Protein AF-A0AAX4JU56-F1 (afdb_monomer_lite)

Secondary structure (DSSP, 8-state):
-------------HHHHHHHHHHHHHHHHHHHHHHSTT---STTS-SEEEEEEEEEPPSSTT---EEEEEEEEEETTEEEEEETTEEEEE--SS----TGGGT--TT---GGGSPPHHHHHHHHHHHHHHHHHHHHHHHTTTSTTSS------

Sequence (153 aa):
MPDTTIFFQKRVGWTRYTFISVFLIINFILNLIVSLPTIPTTWKLSGIRSTSSVESPSVVPGEINQVVEIGIIVGPAGGCMSFGDQRTCAYTMNLQPSAEFWHLPSNQNVTNHFPSGKLMISCHFTTAVQALATTSYLIGPFKPGFFLVGAGF

Radius of gyration: 26.1 Å; chains: 1; bounding box: 86×30×62 Å

Foldseek 3Di:
DDPPPPPPPFPDPVVVLVVVLVVLVVVLVVLCVVQVQADPPDPPTRFPKDKDWDFDDDPDPPDGTDTWIWIWGDHLQWIKIDTHPDIDTDRAQQDFDDCVVNVHDPPDGPSVVDDGSVVSVVSVVVSVVSVVVSVLSVCQVVDPPSDDRDPDD

Organism: NCBI:txid1295534

pLDDT: mean 70.1, std 14.06, range [35.56, 91.5]

Structure (mmCIF, N/CA/C/O backbone):
data_AF-A0AAX4JU56-F1
#
_entry.id   AF-A0AAX4JU56-F1
#
loop_
_atom_site.group_PDB
_atom_site.id
_atom_site.type_symbol
_atom_site.label_atom_id
_atom_site.label_alt_id
_atom_site.label_comp_id
_atom_site.label_asym_id
_atom_site.label_entity_id
_atom_site.label_seq_id
_atom_site.pdbx_PDB_ins_code
_atom_site.Cartn_x
_atom_site.Cartn_y
_atom_site.Cartn_z
_atom_site.occupancy
_atom_site.B_iso_or_equiv
_atom_site.auth_seq_id
_atom_site.auth_comp_id
_atom_site.auth_asym_id
_atom_site.auth_atom_id
_atom_site.pdbx_PDB_model_num
ATOM 1 N N . MET A 1 1 ? 49.283 9.454 -24.868 1.00 47.53 1 MET A N 1
ATOM 2 C CA . MET A 1 1 ? 48.489 8.208 -24.836 1.00 47.53 1 MET A CA 1
ATOM 3 C C . MET A 1 1 ? 47.107 8.553 -25.359 1.00 47.53 1 MET A C 1
ATOM 5 O O . MET A 1 1 ? 46.527 9.474 -24.801 1.00 47.53 1 MET A O 1
ATOM 9 N N . PRO A 1 2 ? 46.620 7.956 -26.457 1.00 50.66 2 PRO A N 1
ATOM 10 C CA . PRO A 1 2 ? 45.260 8.210 -26.906 1.00 50.66 2 PRO A CA 1
ATOM 11 C C . PRO A 1 2 ? 44.289 7.394 -26.045 1.00 50.66 2 PRO A C 1
ATOM 13 O O . PRO A 1 2 ? 44.391 6.167 -25.985 1.00 50.66 2 PRO A O 1
ATOM 16 N N . ASP A 1 3 ? 43.366 8.086 -25.379 1.00 46.06 3 ASP A N 1
ATOM 17 C CA . ASP A 1 3 ? 42.235 7.484 -24.676 1.00 46.06 3 ASP A CA 1
ATOM 18 C C . ASP A 1 3 ? 41.332 6.780 -25.693 1.00 46.06 3 ASP A C 1
ATOM 20 O O . ASP A 1 3 ? 40.524 7.392 -26.394 1.00 46.06 3 ASP A O 1
ATOM 24 N N . THR A 1 4 ? 41.484 5.463 -25.796 1.00 47.84 4 THR A N 1
ATOM 25 C CA . THR A 1 4 ? 40.573 4.608 -26.555 1.00 47.84 4 THR A CA 1
ATOM 26 C C . THR A 1 4 ? 39.312 4.407 -25.725 1.00 47.84 4 THR A C 1
ATOM 28 O O . THR A 1 4 ? 39.151 3.436 -24.990 1.00 47.84 4 THR A O 1
ATOM 31 N N . THR A 1 5 ? 38.388 5.362 -25.819 1.00 53.09 5 THR A N 1
ATOM 32 C CA . THR A 1 5 ? 37.021 5.166 -25.337 1.00 53.09 5 THR A CA 1
ATOM 33 C C . THR A 1 5 ? 36.339 4.156 -26.256 1.00 53.09 5 THR A C 1
ATOM 35 O O . THR A 1 5 ? 35.909 4.465 -27.364 1.00 53.09 5 THR A O 1
ATOM 38 N N . ILE A 1 6 ? 36.294 2.898 -25.817 1.00 51.88 6 ILE A N 1
ATOM 39 C CA . ILE A 1 6 ? 35.567 1.832 -26.507 1.00 51.88 6 ILE A CA 1
ATOM 40 C C . ILE A 1 6 ? 34.074 2.158 -26.387 1.00 51.88 6 ILE A C 1
ATOM 42 O O . ILE A 1 6 ? 33.429 1.872 -25.377 1.00 51.88 6 ILE A O 1
ATOM 46 N N . PHE A 1 7 ? 33.518 2.796 -27.416 1.00 49.84 7 PHE A N 1
ATOM 47 C CA . PHE A 1 7 ? 32.079 2.976 -27.555 1.00 49.84 7 PHE A CA 1
ATOM 48 C C . PHE A 1 7 ? 31.455 1.615 -27.861 1.00 49.84 7 PHE A C 1
ATOM 50 O O . PHE A 1 7 ? 31.368 1.188 -29.011 1.00 49.84 7 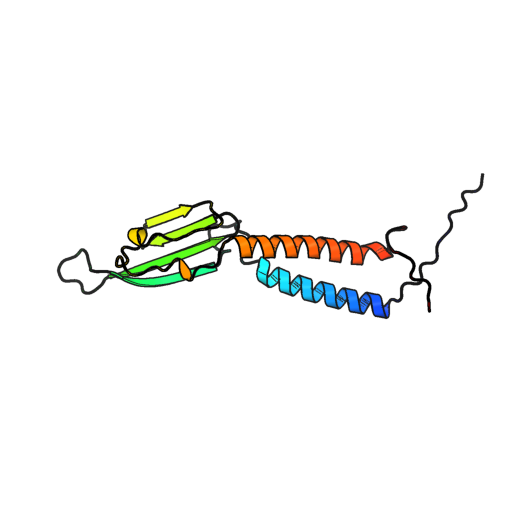PHE A O 1
ATOM 57 N N . PHE A 1 8 ? 31.003 0.913 -26.823 1.00 53.69 8 PHE A N 1
ATOM 58 C CA . PHE A 1 8 ? 30.095 -0.210 -27.003 1.00 53.69 8 PHE A CA 1
ATOM 59 C C . PHE A 1 8 ? 28.792 0.333 -27.591 1.00 53.69 8 PHE A C 1
ATOM 61 O O . PHE A 1 8 ? 27.952 0.887 -26.878 1.00 53.69 8 PHE A O 1
ATOM 68 N N . GLN A 1 9 ? 28.632 0.204 -28.908 1.00 53.97 9 GLN A N 1
ATOM 69 C CA . GLN A 1 9 ? 27.386 0.513 -29.594 1.00 53.97 9 GLN A CA 1
ATOM 70 C C . GLN A 1 9 ? 26.317 -0.481 -29.123 1.00 53.97 9 GLN A C 1
ATOM 72 O O . GLN A 1 9 ? 26.151 -1.579 -29.653 1.00 53.97 9 GLN A O 1
ATOM 77 N N . LYS A 1 10 ? 25.613 -0.101 -28.058 1.00 61.44 10 LYS A N 1
ATOM 78 C CA . LYS A 1 10 ? 24.561 -0.890 -27.426 1.00 61.44 10 LYS A CA 1
ATOM 79 C C . LYS A 1 10 ? 23.379 -1.013 -28.390 1.00 61.44 10 LYS A C 1
ATOM 81 O O . LYS A 1 10 ? 22.635 -0.054 -28.588 1.00 61.44 10 LYS A O 1
ATOM 86 N N . ARG A 1 11 ? 23.167 -2.195 -28.978 1.00 65.19 11 ARG A N 1
ATOM 87 C CA . ARG A 1 11 ? 21.916 -2.501 -29.691 1.00 65.19 11 ARG A CA 1
ATOM 88 C C . ARG A 1 11 ? 20.812 -2.744 -28.668 1.00 65.19 11 ARG A C 1
ATOM 90 O O . ARG A 1 11 ? 20.648 -3.848 -28.160 1.00 65.19 11 ARG A O 1
ATOM 97 N N . VAL A 1 12 ? 20.060 -1.697 -28.347 1.00 69.19 12 VAL A N 1
ATOM 98 C CA . VAL A 1 12 ? 18.820 -1.834 -27.579 1.00 69.19 12 VAL A CA 1
ATOM 99 C C . VAL A 1 12 ? 17.727 -2.296 -28.535 1.00 69.19 12 VAL A C 1
ATOM 101 O O . VAL A 1 12 ? 17.436 -1.628 -29.525 1.00 69.19 12 VAL A O 1
ATOM 104 N N . GLY A 1 13 ? 17.108 -3.440 -28.246 1.00 79.56 13 GLY A N 1
ATOM 105 C CA . GLY A 1 13 ? 15.878 -3.857 -28.916 1.00 79.56 13 GLY A CA 1
ATOM 106 C C . GLY A 1 13 ? 14.719 -2.966 -28.475 1.00 79.56 13 GLY A C 1
ATOM 107 O O . GLY A 1 13 ? 13.953 -3.361 -27.597 1.00 79.56 13 GLY A O 1
ATOM 108 N N . TRP A 1 14 ? 14.619 -1.764 -29.051 1.00 80.12 14 TRP A N 1
ATOM 109 C CA . TRP A 1 14 ? 13.697 -0.707 -28.620 1.00 80.12 14 TRP A CA 1
ATOM 110 C C . TRP A 1 14 ? 12.251 -1.186 -28.493 1.00 80.12 14 TRP A C 1
ATOM 112 O O . TRP A 1 14 ? 11.612 -0.891 -27.495 1.00 80.12 14 TRP A O 1
ATOM 122 N N . THR A 1 15 ? 11.762 -2.018 -29.414 1.00 84.00 15 THR A N 1
ATOM 123 C CA . THR A 1 15 ? 10.399 -2.569 -29.351 1.00 84.00 15 THR A CA 1
ATOM 124 C C . THR A 1 15 ? 10.151 -3.400 -28.087 1.00 84.00 15 THR A C 1
ATOM 126 O O . THR A 1 15 ? 9.147 -3.204 -27.406 1.00 84.00 15 THR A O 1
ATOM 129 N N . ARG A 1 16 ? 11.076 -4.307 -27.735 1.00 81.44 16 ARG A N 1
ATOM 130 C CA . ARG A 1 16 ? 10.964 -5.138 -26.520 1.00 81.44 16 ARG A CA 1
ATOM 131 C C . ARG A 1 16 ? 11.112 -4.290 -25.261 1.00 81.44 16 ARG A C 1
ATOM 133 O O . ARG A 1 16 ? 10.365 -4.478 -24.307 1.00 81.44 16 ARG A O 1
ATOM 140 N N . TYR A 1 17 ? 12.050 -3.348 -25.284 1.00 84.12 17 TYR A N 1
ATOM 141 C CA . TYR A 1 17 ? 12.278 -2.414 -24.190 1.00 84.12 17 TYR A CA 1
ATOM 142 C C . TYR A 1 17 ? 11.029 -1.570 -23.904 1.00 84.12 17 TYR A C 1
ATOM 144 O O . TYR A 1 17 ? 10.552 -1.565 -22.776 1.00 84.12 17 TYR A O 1
ATOM 152 N N . THR A 1 18 ? 10.434 -0.949 -24.928 1.00 86.50 18 THR A N 1
ATOM 153 C CA . THR A 1 18 ? 9.212 -0.147 -24.792 1.00 86.50 18 THR A CA 1
ATOM 154 C C . THR A 1 18 ? 8.048 -0.974 -24.253 1.00 86.50 18 THR A C 1
ATOM 156 O O . THR A 1 18 ? 7.342 -0.502 -23.366 1.00 86.50 18 THR A O 1
ATOM 159 N N . PHE A 1 19 ? 7.864 -2.214 -24.719 1.00 88.56 19 PHE A N 1
ATOM 160 C CA . PHE A 1 19 ? 6.804 -3.089 -24.205 1.00 88.56 19 PHE A CA 1
ATOM 161 C C . PHE A 1 19 ? 6.976 -3.389 -22.708 1.00 88.56 19 PHE A C 1
ATOM 163 O O . PHE A 1 19 ? 6.031 -3.245 -21.930 1.00 88.56 19 PHE A O 1
ATOM 170 N N . ILE A 1 20 ? 8.196 -3.737 -22.286 1.00 87.94 20 ILE A N 1
ATOM 171 C CA . ILE A 1 20 ? 8.514 -3.986 -20.873 1.00 87.94 20 ILE A CA 1
ATOM 172 C C . ILE A 1 20 ? 8.352 -2.703 -20.049 1.00 87.94 20 ILE A C 1
ATOM 174 O O . ILE A 1 20 ? 7.765 -2.748 -18.972 1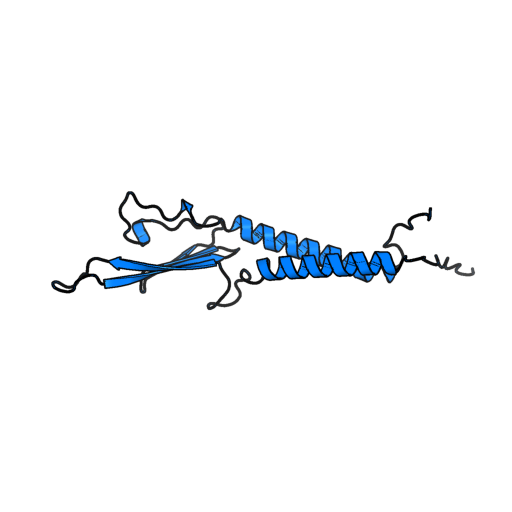.00 87.94 20 ILE A O 1
ATOM 178 N N . SER A 1 21 ? 8.799 -1.549 -20.554 1.00 86.94 21 SER A N 1
ATOM 179 C CA . SER A 1 21 ? 8.613 -0.256 -19.887 1.00 86.94 21 SER A CA 1
ATOM 180 C C . SER A 1 21 ? 7.138 0.067 -19.662 1.00 86.94 21 SER A C 1
ATOM 182 O O . SER A 1 21 ? 6.766 0.428 -18.549 1.00 86.94 21 SER A O 1
ATOM 184 N N . VAL A 1 22 ? 6.289 -0.096 -20.682 1.00 91.50 22 VAL A N 1
ATOM 185 C CA . VAL A 1 22 ? 4.840 0.137 -20.565 1.00 91.50 22 VAL A CA 1
ATOM 186 C C . VAL A 1 22 ? 4.237 -0.784 -19.508 1.00 91.50 22 VAL A C 1
ATOM 188 O O . VAL A 1 22 ? 3.518 -0.315 -18.627 1.00 91.50 22 VAL A O 1
ATOM 191 N N . PHE A 1 23 ? 4.579 -2.072 -19.536 1.00 90.12 23 PHE A N 1
ATOM 192 C CA . PHE A 1 23 ? 4.106 -3.027 -18.537 1.00 90.12 23 PHE A CA 1
ATOM 193 C C . PHE A 1 23 ? 4.547 -2.652 -17.113 1.00 90.12 23 PHE A C 1
ATOM 195 O O . PHE A 1 23 ? 3.726 -2.664 -16.194 1.00 90.12 23 PHE A O 1
ATOM 202 N N . LEU A 1 24 ? 5.815 -2.278 -16.914 1.00 88.81 24 LEU A N 1
ATOM 203 C CA . LEU A 1 24 ? 6.336 -1.860 -15.608 1.00 88.81 24 LEU A CA 1
ATOM 204 C C . LEU A 1 24 ? 5.643 -0.595 -15.090 1.00 88.81 24 LEU A C 1
ATOM 206 O O . LEU A 1 24 ? 5.286 -0.543 -13.913 1.00 88.81 24 LEU A O 1
ATOM 210 N N . ILE A 1 25 ? 5.406 0.386 -15.966 1.00 88.56 25 ILE A N 1
ATOM 211 C CA . ILE A 1 25 ? 4.700 1.628 -15.627 1.00 88.56 25 ILE A CA 1
ATOM 212 C C . ILE A 1 25 ? 3.250 1.334 -15.235 1.00 88.56 25 ILE A C 1
ATOM 214 O O . ILE A 1 25 ? 2.797 1.828 -14.206 1.00 88.56 25 ILE A O 1
ATOM 218 N N . ILE A 1 26 ? 2.531 0.497 -15.992 1.00 90.50 26 ILE A N 1
ATOM 219 C CA . ILE A 1 26 ? 1.147 0.119 -15.661 1.00 90.50 26 ILE A CA 1
ATOM 220 C C . ILE A 1 26 ? 1.093 -0.575 -14.297 1.00 90.50 26 ILE A C 1
ATOM 222 O O . ILE A 1 26 ? 0.307 -0.175 -13.441 1.00 90.50 26 ILE A O 1
ATOM 226 N N . ASN A 1 27 ? 1.957 -1.566 -14.055 1.00 87.19 27 ASN A N 1
ATOM 227 C CA . ASN A 1 27 ? 2.013 -2.235 -12.752 1.00 87.19 27 ASN A CA 1
ATOM 228 C C . ASN A 1 27 ? 2.362 -1.258 -11.626 1.00 87.19 27 ASN A C 1
ATOM 230 O O . ASN A 1 27 ? 1.842 -1.382 -10.521 1.00 87.19 27 ASN A O 1
ATOM 234 N N . PHE A 1 28 ? 3.246 -0.294 -11.889 1.00 85.62 28 PHE A N 1
ATOM 235 C CA . PHE A 1 28 ? 3.623 0.702 -10.895 1.00 85.62 28 PHE A CA 1
ATOM 236 C C . PHE A 1 28 ? 2.436 1.600 -10.550 1.00 85.62 28 PHE A C 1
ATOM 238 O O . PHE A 1 28 ? 2.170 1.806 -9.373 1.00 85.62 28 PHE A O 1
ATOM 245 N N . ILE A 1 29 ? 1.675 2.056 -11.550 1.00 85.25 29 ILE A N 1
ATOM 246 C CA . ILE A 1 29 ? 0.451 2.843 -11.348 1.00 85.25 29 ILE A CA 1
ATOM 247 C C . ILE A 1 29 ? -0.579 2.048 -10.538 1.00 85.25 29 ILE A C 1
ATOM 249 O O . ILE A 1 29 ? -1.149 2.591 -9.596 1.00 85.25 29 ILE A O 1
ATOM 253 N N . LEU A 1 30 ? -0.790 0.765 -10.846 1.00 83.06 30 LEU A N 1
ATOM 254 C CA . LEU A 1 30 ? -1.716 -0.085 -10.087 1.00 83.06 30 LEU A CA 1
ATOM 255 C C . LEU A 1 30 ? -1.291 -0.217 -8.616 1.00 83.06 30 LEU A C 1
ATOM 257 O O . LEU A 1 30 ? -2.114 -0.030 -7.720 1.00 83.06 30 LEU A O 1
ATOM 261 N N . ASN A 1 31 ? -0.003 -0.451 -8.352 1.00 77.69 31 ASN A N 1
ATOM 262 C CA . ASN A 1 31 ? 0.521 -0.523 -6.985 1.00 77.69 31 ASN A CA 1
ATOM 263 C C . ASN A 1 31 ? 0.490 0.829 -6.262 1.00 77.69 31 ASN A C 1
ATOM 265 O O . ASN A 1 31 ? 0.226 0.882 -5.058 1.00 77.69 31 ASN A O 1
ATOM 269 N N . LEU A 1 32 ? 0.686 1.927 -6.993 1.00 77.56 32 LEU A N 1
ATOM 270 C CA . LEU A 1 32 ? 0.556 3.284 -6.479 1.00 77.56 32 LEU A CA 1
ATOM 271 C C . LEU A 1 32 ? -0.893 3.579 -6.068 1.00 77.56 32 LEU A C 1
ATOM 273 O O . LEU A 1 32 ? -1.105 4.111 -4.987 1.00 77.56 32 LEU A O 1
ATOM 277 N N . ILE A 1 33 ? -1.890 3.192 -6.871 1.00 76.94 33 ILE A N 1
ATOM 278 C CA . ILE A 1 33 ? -3.317 3.359 -6.537 1.00 76.94 33 ILE A CA 1
ATOM 279 C C . ILE A 1 33 ? -3.664 2.626 -5.237 1.00 76.94 33 ILE A C 1
ATOM 281 O O . ILE A 1 33 ? -4.382 3.171 -4.403 1.00 76.94 33 ILE A O 1
ATOM 285 N N . VAL A 1 34 ? -3.122 1.424 -5.034 1.00 69.75 34 VAL A N 1
ATOM 286 C CA . VAL A 1 34 ? -3.327 0.652 -3.796 1.00 69.75 34 VAL A CA 1
ATOM 287 C C . VAL A 1 34 ? -2.575 1.268 -2.606 1.00 69.75 34 VAL A C 1
ATOM 289 O O . VAL A 1 34 ? -3.057 1.199 -1.479 1.00 69.75 34 VAL A O 1
ATOM 292 N N . SER A 1 35 ? -1.424 1.904 -2.845 1.00 64.94 35 SER A N 1
ATOM 293 C CA . SER A 1 35 ? -0.520 2.418 -1.798 1.00 64.94 35 SER A CA 1
ATOM 294 C C . SER A 1 35 ? -0.633 3.924 -1.511 1.00 64.94 35 SER A C 1
ATOM 296 O O . SER A 1 35 ? 0.010 4.428 -0.595 1.00 64.94 35 SER A O 1
ATOM 298 N N . LEU A 1 36 ? -1.386 4.691 -2.297 1.00 60.31 36 LEU A N 1
ATOM 299 C CA . LEU A 1 36 ? -1.663 6.113 -2.060 1.00 60.31 36 LEU A CA 1
ATOM 300 C C . LEU A 1 36 ? -2.711 6.396 -0.971 1.00 60.31 36 LEU A C 1
ATOM 302 O O . LEU A 1 36 ? -2.497 7.357 -0.228 1.00 60.31 36 LEU A O 1
ATOM 306 N N . PRO A 1 37 ? -3.791 5.604 -0.788 1.00 53.53 37 PRO A N 1
ATOM 307 C CA . PRO A 1 37 ? -4.749 5.839 0.297 1.00 53.53 37 PRO A CA 1
ATOM 308 C C . PRO A 1 37 ? -4.179 5.551 1.698 1.00 53.53 37 PRO A C 1
ATOM 310 O O . PRO A 1 37 ? -4.924 5.520 2.673 1.00 53.53 37 PRO A O 1
ATOM 313 N N . THR A 1 38 ? -2.868 5.332 1.821 1.00 50.09 38 THR A N 1
ATOM 314 C CA . THR A 1 38 ? -2.218 4.845 3.034 1.00 50.09 38 THR A CA 1
ATOM 315 C C . THR A 1 38 ? -1.074 5.729 3.543 1.00 50.09 38 THR A C 1
ATOM 317 O O . THR A 1 38 ? -0.490 5.404 4.569 1.00 50.09 38 THR A O 1
ATOM 320 N N . ILE A 1 39 ? -0.769 6.875 2.915 1.00 44.62 39 ILE A N 1
ATOM 321 C CA . ILE A 1 39 ? 0.253 7.824 3.411 1.00 44.62 39 ILE A CA 1
ATOM 322 C C . ILE A 1 39 ? -0.387 8.816 4.405 1.00 44.62 39 ILE A C 1
ATOM 324 O O . ILE A 1 39 ? -1.144 9.689 3.978 1.00 44.62 39 ILE A O 1
ATOM 328 N N . PRO A 1 40 ? -0.097 8.742 5.719 1.00 44.28 40 PRO A N 1
ATOM 329 C CA . PRO A 1 40 ? -0.782 9.528 6.734 1.00 44.28 40 PRO A CA 1
ATOM 330 C C . PRO A 1 40 ? -0.038 10.851 6.953 1.00 44.28 40 PRO A C 1
ATOM 332 O O . PRO A 1 40 ? 0.717 10.993 7.910 1.00 44.28 40 PRO A O 1
ATOM 335 N N . THR A 1 41 ? -0.203 11.830 6.065 1.00 39.56 41 THR A N 1
ATOM 336 C CA . THR A 1 41 ? 0.345 13.185 6.294 1.00 39.56 41 THR A CA 1
ATOM 337 C C . THR A 1 41 ? -0.721 14.234 6.586 1.00 39.56 41 THR A C 1
ATOM 339 O O . THR A 1 41 ? -0.378 15.369 6.904 1.00 39.56 41 THR A O 1
ATOM 342 N N . THR A 1 42 ? -2.012 13.882 6.569 1.00 36.44 42 THR A N 1
ATOM 343 C CA . THR A 1 42 ? -3.074 14.811 6.974 1.00 36.44 42 THR A CA 1
ATOM 344 C C . THR A 1 42 ? -4.175 14.138 7.790 1.00 36.44 42 THR A C 1
ATOM 346 O O . THR A 1 42 ? -4.624 13.029 7.523 1.00 36.44 42 THR A O 1
ATOM 349 N N . TRP A 1 43 ? -4.651 14.881 8.784 1.00 35.56 43 TRP A N 1
ATOM 350 C CA . TRP A 1 43 ? -5.706 14.599 9.764 1.00 35.56 43 TRP A CA 1
ATOM 351 C C . TRP A 1 43 ? -7.102 14.390 9.148 1.00 35.56 43 TRP A C 1
ATOM 353 O O . TRP A 1 43 ? -8.078 14.235 9.880 1.00 35.56 43 TRP A O 1
ATOM 363 N N . LYS A 1 44 ? -7.202 14.357 7.812 1.00 38.53 44 LYS A N 1
ATOM 364 C CA . LYS A 1 44 ? -8.459 14.202 7.080 1.00 38.53 44 LYS A CA 1
ATOM 365 C C . LYS A 1 44 ? -8.525 13.030 6.099 1.00 38.53 44 LYS A C 1
ATOM 367 O O . LYS A 1 44 ? -9.644 12.616 5.836 1.00 38.53 44 LYS A O 1
ATOM 372 N N . LEU A 1 45 ? -7.431 12.446 5.602 1.00 46.31 45 LEU A N 1
ATOM 373 C CA . LEU A 1 45 ? -7.495 11.268 4.717 1.00 46.31 45 LEU A CA 1
ATOM 374 C C . LEU A 1 45 ? -6.147 10.532 4.658 1.00 46.31 45 LEU A C 1
ATOM 376 O O . LEU A 1 45 ? -5.137 11.163 4.369 1.00 46.31 45 LEU A O 1
ATOM 380 N N . SER A 1 46 ? -6.175 9.218 4.910 1.00 45.81 46 SER A N 1
ATOM 381 C CA . SER A 1 46 ? -5.351 8.144 4.305 1.00 45.81 46 SER A CA 1
ATOM 382 C C . SER A 1 46 ? -5.146 7.004 5.298 1.00 45.81 46 SER A C 1
ATOM 384 O O . SER A 1 46 ? -4.127 6.871 5.976 1.00 45.81 46 SER A O 1
ATOM 386 N N . GLY A 1 47 ? -6.188 6.198 5.397 1.00 51.88 47 GLY A N 1
ATOM 387 C CA . GLY A 1 47 ? -6.234 4.916 6.069 1.00 51.88 47 GLY A CA 1
ATOM 388 C C . GLY A 1 47 ? -7.526 4.232 5.646 1.00 51.88 47 GLY A C 1
ATOM 389 O O . GLY A 1 47 ? -8.431 4.892 5.121 1.00 51.88 47 GLY A O 1
ATOM 390 N N . ILE A 1 48 ? -7.646 2.927 5.870 1.00 57.69 48 ILE A N 1
ATOM 391 C CA . ILE A 1 48 ? -8.949 2.276 5.710 1.00 57.69 48 ILE A CA 1
ATOM 392 C C . ILE A 1 48 ? -9.839 2.839 6.820 1.00 57.69 48 ILE A C 1
ATOM 394 O O . ILE A 1 48 ? -9.604 2.572 8.001 1.00 57.69 48 ILE A O 1
ATOM 398 N N . ARG A 1 49 ? -10.803 3.685 6.434 1.00 65.31 49 ARG A N 1
ATOM 399 C CA . ARG A 1 49 ? -11.815 4.231 7.335 1.00 65.31 49 ARG A CA 1
ATOM 400 C C . ARG A 1 49 ? -13.050 3.354 7.239 1.00 65.31 49 ARG A C 1
ATOM 402 O O . ARG A 1 49 ? -13.692 3.307 6.196 1.00 65.31 49 ARG A O 1
ATOM 409 N N . SER A 1 50 ? -13.378 2.695 8.339 1.00 65.88 50 SER A N 1
ATOM 410 C CA . SER A 1 50 ? -14.665 2.033 8.502 1.00 65.88 50 SER A CA 1
ATOM 411 C C . SER A 1 50 ? -15.463 2.836 9.511 1.00 65.88 50 SER A C 1
ATOM 413 O O . SER A 1 50 ? -15.046 2.953 10.663 1.00 65.88 50 SER A O 1
ATOM 415 N N . THR A 1 51 ? -16.570 3.419 9.068 1.00 68.31 51 THR A N 1
ATOM 416 C CA . THR A 1 51 ? -17.557 4.058 9.940 1.00 68.31 51 THR A CA 1
ATOM 417 C C . THR A 1 51 ? -18.823 3.234 9.925 1.00 68.31 51 THR A C 1
ATOM 419 O O . THR A 1 51 ? -19.310 2.872 8.855 1.00 68.31 51 THR A O 1
ATOM 422 N N . SER A 1 52 ? -19.351 2.953 11.103 1.00 64.19 52 SER A N 1
ATOM 423 C CA . SER A 1 52 ? -20.667 2.352 11.275 1.00 64.19 52 SER A CA 1
ATOM 424 C C . SER A 1 52 ? -21.403 3.149 12.335 1.00 64.19 52 SER A C 1
ATOM 426 O O . SER A 1 52 ? -20.786 3.818 13.159 1.00 64.19 52 SER A O 1
ATOM 428 N N . SER A 1 53 ? -22.721 3.084 12.327 1.00 66.06 53 SER A N 1
ATOM 429 C CA . SER A 1 53 ? -23.528 3.563 13.435 1.00 66.06 53 SER A CA 1
ATOM 430 C C . SER A 1 53 ? -24.054 2.376 14.232 1.00 66.06 53 SER A C 1
ATOM 432 O O . SER A 1 53 ? -24.327 1.317 13.663 1.00 66.06 53 SER A O 1
ATOM 434 N N . VAL A 1 54 ? -24.152 2.532 15.550 1.00 63.47 54 VAL A N 1
ATOM 435 C CA . VAL A 1 54 ? -24.758 1.533 16.439 1.00 63.47 54 VAL A CA 1
ATOM 436 C C . VAL A 1 54 ? -25.802 2.227 17.305 1.00 63.47 54 VAL A C 1
ATOM 438 O O . VAL A 1 54 ? -25.597 3.356 17.752 1.00 63.47 54 VAL A O 1
ATOM 441 N N . GLU A 1 55 ? -26.934 1.558 17.516 1.00 64.38 55 GLU A N 1
ATOM 442 C CA . GLU A 1 55 ? -27.951 1.990 18.471 1.00 64.38 55 GLU A CA 1
ATOM 443 C C . GLU A 1 55 ? -27.440 1.746 19.894 1.00 64.38 55 GLU A C 1
ATOM 445 O O . GLU A 1 55 ? -27.242 0.605 20.311 1.00 64.38 55 GLU A O 1
ATOM 450 N N . SER A 1 56 ? -27.205 2.827 20.633 1.00 61.44 56 SER A N 1
ATOM 451 C CA . SER A 1 56 ? -26.832 2.787 22.043 1.00 61.44 56 SER A CA 1
ATOM 452 C C . SER A 1 56 ? -28.061 3.053 22.912 1.00 61.44 56 SER A C 1
ATOM 454 O O . SER A 1 56 ? -28.862 3.936 22.577 1.00 61.44 56 SER A O 1
ATOM 456 N N . PRO A 1 57 ? -28.212 2.360 24.058 1.00 59.28 57 PRO A N 1
ATOM 457 C CA . PRO A 1 57 ? -29.216 2.738 25.041 1.00 59.28 57 PRO A CA 1
ATOM 458 C C . PRO A 1 57 ? -28.984 4.195 25.457 1.00 59.28 57 PRO A C 1
ATOM 460 O O . PRO A 1 57 ? -27.861 4.589 25.782 1.00 59.28 57 PRO A O 1
ATOM 463 N N . SER A 1 58 ? -30.042 5.003 25.380 1.00 55.16 58 SER A N 1
ATOM 464 C CA . SER A 1 58 ? -29.992 6.409 25.770 1.00 55.16 58 SER A CA 1
ATOM 465 C C . SER A 1 58 ? -29.718 6.530 27.268 1.00 55.16 58 SER A C 1
ATOM 467 O O . SER A 1 58 ? -30.318 5.827 28.083 1.00 55.16 58 SER A O 1
ATOM 469 N N . VAL A 1 59 ? -28.831 7.455 27.639 1.00 56.66 59 VAL A N 1
ATOM 470 C CA . VAL A 1 59 ? -28.617 7.863 29.039 1.00 56.66 59 VAL A CA 1
ATOM 471 C C . VAL A 1 59 ? -29.800 8.713 29.545 1.00 56.66 59 VAL A C 1
ATOM 473 O O . VAL A 1 59 ? -29.955 8.917 30.749 1.00 56.66 59 VAL A O 1
ATOM 476 N N . VAL A 1 60 ? -30.670 9.184 28.644 1.00 56.12 60 VAL A N 1
ATOM 477 C CA . VAL A 1 60 ? -31.837 10.016 28.953 1.00 56.12 60 VAL A CA 1
ATOM 478 C C . VAL A 1 60 ? -33.091 9.138 29.095 1.00 56.12 60 VAL A C 1
ATOM 480 O O . VAL A 1 60 ? -33.456 8.433 28.150 1.00 56.12 60 VAL A O 1
ATOM 483 N N . PRO A 1 61 ? -33.802 9.181 30.241 1.00 47.72 61 PRO A N 1
ATOM 484 C CA . PRO A 1 61 ? -35.029 8.412 30.423 1.00 47.72 61 PRO A CA 1
ATOM 485 C C . PRO A 1 61 ? -36.105 8.887 29.435 1.00 47.72 61 PRO A C 1
ATOM 487 O O . PRO A 1 61 ? -36.559 10.026 29.517 1.00 47.72 61 PRO A O 1
ATOM 490 N N . GLY A 1 62 ? -36.524 8.012 28.516 1.00 60.19 62 GLY A N 1
ATOM 491 C CA . GLY A 1 62 ? -37.626 8.269 27.578 1.00 60.19 62 GLY A CA 1
ATOM 492 C C . GLY A 1 62 ? -37.228 8.487 26.115 1.00 60.19 62 GLY A C 1
ATOM 493 O O . GLY A 1 62 ? -38.117 8.603 25.276 1.00 60.19 62 GLY A O 1
ATOM 494 N N . GLU A 1 63 ? -35.933 8.496 25.786 1.00 51.31 63 GLU A N 1
ATOM 495 C CA . GLU A 1 63 ? -35.460 8.582 24.400 1.00 51.31 63 GLU A CA 1
ATOM 496 C C . GLU A 1 63 ? -35.078 7.184 23.885 1.00 51.31 63 GLU A C 1
ATOM 498 O O . GLU A 1 63 ? -34.232 6.499 24.461 1.00 51.31 63 GLU A O 1
ATOM 503 N N . ILE A 1 64 ? -35.742 6.731 22.821 1.00 61.19 64 ILE A N 1
ATOM 504 C CA . ILE A 1 64 ? -35.480 5.429 22.201 1.00 61.19 64 ILE A CA 1
ATOM 505 C C . ILE A 1 64 ? -34.201 5.573 21.371 1.00 61.19 64 ILE A C 1
ATOM 507 O O . ILE A 1 64 ? -34.192 6.333 20.412 1.00 61.19 64 ILE A O 1
ATOM 511 N N . ASN A 1 65 ? -33.157 4.841 21.765 1.00 61.62 65 ASN A N 1
ATOM 512 C CA . ASN A 1 65 ? -31.920 4.550 21.030 1.00 61.62 65 ASN A CA 1
ATOM 513 C C . ASN A 1 65 ? -31.198 5.763 20.406 1.00 61.62 65 ASN A C 1
ATOM 515 O O . ASN A 1 65 ? -31.567 6.265 19.347 1.00 61.62 65 ASN A O 1
ATOM 519 N N . GLN A 1 66 ? -30.082 6.182 21.011 1.00 64.19 66 GLN A N 1
ATOM 520 C CA . GLN A 1 66 ? -29.198 7.166 20.383 1.00 64.19 66 GLN A CA 1
ATOM 521 C C . GLN A 1 66 ? -28.270 6.469 19.385 1.00 64.19 66 GLN A C 1
ATOM 523 O O . GLN A 1 66 ? -27.611 5.481 19.707 1.00 64.19 66 GLN A O 1
ATOM 528 N N . VAL A 1 67 ? -28.222 6.985 18.158 1.00 65.50 67 VAL A N 1
ATOM 529 C CA . VAL A 1 67 ? -27.340 6.483 17.102 1.00 65.50 67 VAL A CA 1
ATOM 530 C C . VAL A 1 67 ? -25.950 7.084 17.305 1.00 65.50 67 VAL A C 1
ATOM 532 O O . VAL A 1 67 ? -25.760 8.283 17.105 1.00 65.50 67 VAL A O 1
ATOM 535 N N . VAL A 1 68 ? -24.976 6.262 17.698 1.00 71.44 68 VAL A N 1
ATOM 536 C CA . VAL A 1 68 ? -23.590 6.702 17.925 1.00 71.44 68 VAL A CA 1
ATOM 537 C C . VAL A 1 68 ? -22.718 6.279 16.745 1.00 71.44 68 VAL A C 1
ATOM 539 O O . VAL A 1 68 ? -22.738 5.117 16.333 1.00 71.44 68 VAL A O 1
ATOM 542 N N . GLU A 1 69 ? -21.946 7.219 16.189 1.00 75.38 69 GLU A N 1
ATOM 543 C CA . GLU A 1 69 ? -20.956 6.917 15.150 1.00 75.38 69 GLU A CA 1
ATOM 544 C C . GLU A 1 69 ? -19.737 6.235 15.785 1.00 75.38 69 GLU A C 1
ATOM 546 O O . GLU A 1 69 ? -19.055 6.801 16.647 1.00 75.38 69 GLU A O 1
ATOM 551 N N . ILE A 1 70 ? -19.448 5.018 15.330 1.00 78.50 70 ILE A N 1
ATOM 552 C CA . ILE A 1 70 ? -18.183 4.333 15.573 1.00 78.50 70 ILE A CA 1
ATOM 553 C C . ILE A 1 70 ? -17.303 4.440 14.338 1.00 78.50 70 ILE A C 1
ATOM 555 O O . ILE A 1 70 ? -17.753 4.278 13.202 1.00 78.50 70 ILE A O 1
ATOM 559 N N . GLY A 1 71 ? -16.023 4.713 14.557 1.00 78.94 71 GLY A N 1
ATOM 560 C CA . GLY A 1 71 ? -15.058 4.898 13.484 1.00 78.94 71 GLY A CA 1
ATOM 561 C C . GLY A 1 71 ? -13.748 4.209 13.799 1.00 78.94 71 GLY A C 1
ATOM 562 O O . GLY A 1 71 ? -13.265 4.257 14.926 1.00 78.94 71 GLY A O 1
ATOM 563 N N . ILE A 1 72 ? -13.147 3.578 12.796 1.00 78.25 72 ILE A N 1
ATOM 564 C CA . ILE A 1 72 ? -11.787 3.043 12.882 1.00 78.25 72 ILE A CA 1
ATOM 565 C C . ILE A 1 72 ? -11.017 3.552 11.691 1.00 78.25 72 ILE A C 1
ATOM 567 O O . ILE A 1 72 ? -11.511 3.535 10.564 1.00 78.25 72 ILE A O 1
ATOM 571 N N . ILE A 1 73 ? -9.798 3.990 11.953 1.00 78.00 73 ILE A N 1
ATOM 572 C CA . ILE A 1 73 ? -8.858 4.446 10.946 1.00 78.00 73 ILE A CA 1
ATOM 573 C C . ILE A 1 73 ? -7.573 3.664 11.174 1.00 78.00 73 ILE A C 1
ATOM 575 O O . ILE A 1 73 ? -6.953 3.815 12.225 1.00 78.00 73 ILE A O 1
ATOM 579 N N . VAL A 1 74 ? -7.167 2.847 10.203 1.00 75.88 74 VAL A N 1
ATOM 580 C CA . VAL A 1 74 ? -5.890 2.115 10.242 1.00 75.88 74 VAL A CA 1
ATOM 581 C C . VAL A 1 74 ? -4.948 2.677 9.183 1.00 75.88 74 VAL A C 1
ATOM 583 O O . VAL A 1 74 ? -5.309 2.791 8.013 1.00 75.88 74 VAL A O 1
ATOM 586 N N . GLY A 1 75 ? -3.745 3.037 9.617 1.00 70.62 75 GLY A N 1
ATOM 587 C CA . GLY A 1 75 ? -2.638 3.546 8.819 1.00 70.62 75 GLY A CA 1
ATOM 588 C C . GLY A 1 75 ? -1.370 2.694 8.991 1.00 70.62 75 GLY A C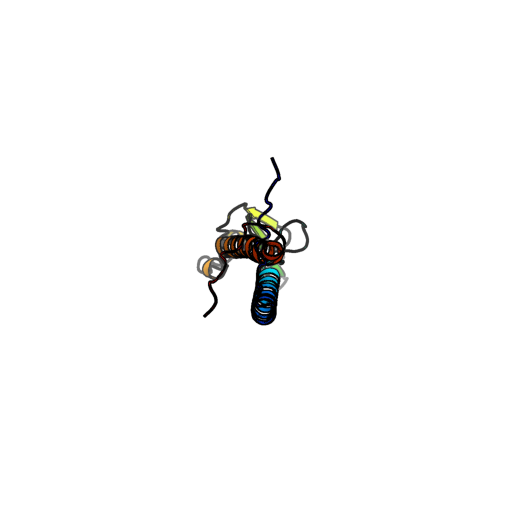 1
ATOM 589 O O . GLY A 1 75 ? -1.325 1.777 9.812 1.00 70.62 75 GLY A O 1
ATOM 590 N N . PRO A 1 76 ? -0.298 2.989 8.237 1.00 66.38 76 PRO A N 1
ATOM 591 C CA . PRO A 1 76 ? 0.933 2.198 8.269 1.00 66.38 76 PRO A CA 1
ATOM 592 C C . PRO A 1 76 ? 1.720 2.387 9.572 1.00 66.38 76 PRO A C 1
ATOM 594 O O . PRO A 1 76 ? 2.508 1.529 9.943 1.00 66.38 76 PRO A O 1
ATOM 597 N N . ALA A 1 77 ? 1.508 3.495 10.284 1.00 71.50 77 ALA A N 1
ATOM 598 C CA . ALA A 1 77 ? 2.205 3.809 11.532 1.00 71.50 77 ALA A CA 1
ATOM 599 C C . ALA A 1 77 ? 1.353 3.572 12.792 1.00 71.50 77 ALA A C 1
ATOM 601 O O . ALA A 1 77 ? 1.815 3.815 13.905 1.00 71.50 77 ALA A O 1
ATOM 602 N N . GLY A 1 78 ? 0.102 3.140 12.640 1.00 76.19 78 GLY A N 1
ATOM 603 C CA . GLY A 1 78 ? -0.842 3.094 13.746 1.00 76.19 78 GLY A CA 1
ATOM 604 C C . GLY A 1 78 ? -2.277 3.240 13.288 1.00 76.19 78 GLY A C 1
ATOM 605 O O . GLY A 1 78 ? -2.575 3.212 12.098 1.00 76.19 78 GLY A O 1
ATOM 606 N N . GLY A 1 79 ? -3.172 3.466 14.233 1.00 79.38 79 GLY A N 1
ATOM 607 C CA . GLY A 1 79 ? -4.541 3.811 13.911 1.00 79.38 79 GLY A CA 1
ATOM 608 C C . GLY A 1 79 ? -5.294 4.382 15.097 1.00 79.38 79 GLY A C 1
ATOM 609 O O . GLY A 1 79 ? -4.766 4.477 16.206 1.00 79.38 79 GLY A O 1
ATOM 610 N N . CYS A 1 80 ? -6.523 4.804 14.842 1.00 81.62 80 CYS A N 1
ATOM 611 C CA . CYS A 1 80 ? -7.404 5.385 15.839 1.00 81.62 80 CYS A CA 1
ATOM 612 C C . CYS A 1 80 ? -8.773 4.723 15.784 1.00 81.62 80 CYS A C 1
ATOM 614 O O . CYS A 1 80 ? -9.255 4.377 14.707 1.00 81.62 80 CYS A O 1
ATOM 616 N N . MET A 1 81 ? -9.405 4.622 16.943 1.00 83.44 81 MET A N 1
ATOM 617 C CA . MET A 1 81 ? -10.811 4.284 17.099 1.00 83.44 81 MET A CA 1
ATOM 618 C C . MET A 1 81 ? -11.558 5.484 17.685 1.00 83.44 81 MET A C 1
ATOM 620 O O . MET A 1 81 ? -10.990 6.245 18.474 1.00 83.44 81 MET A O 1
ATOM 624 N N . SER A 1 82 ? -12.807 5.667 17.278 1.00 83.75 82 SER A N 1
ATOM 625 C CA . SER A 1 82 ? -13.711 6.700 17.778 1.00 83.75 82 SER A CA 1
ATOM 626 C C . SER A 1 82 ? -15.070 6.108 18.139 1.00 83.75 82 SER A C 1
ATOM 628 O O . SER A 1 82 ? -15.524 5.166 17.486 1.00 83.75 82 SER A O 1
ATOM 630 N N . PHE A 1 83 ? -15.686 6.668 19.176 1.00 83.19 83 PHE A N 1
ATOM 631 C CA . PHE A 1 83 ? -17.035 6.369 19.653 1.00 83.19 83 PHE A CA 1
ATOM 632 C C . PHE A 1 83 ? -17.685 7.693 20.061 1.00 83.19 83 PHE A C 1
ATOM 634 O O . PHE A 1 83 ? -17.328 8.267 21.094 1.00 83.19 83 PHE A O 1
ATOM 641 N N . GLY A 1 84 ? -18.570 8.229 19.218 1.00 80.94 84 GLY A N 1
ATOM 642 C CA . GLY A 1 84 ? -19.070 9.598 19.385 1.00 80.94 84 GLY A CA 1
ATOM 643 C C . GLY A 1 84 ? -17.913 10.606 19.443 1.00 80.94 84 GLY A C 1
ATOM 644 O O . GLY A 1 84 ? -17.059 10.621 18.556 1.00 80.94 84 GLY A O 1
ATOM 645 N N . ASP A 1 85 ? -17.846 11.395 20.519 1.00 79.94 85 ASP A N 1
ATOM 646 C CA . ASP A 1 85 ? -16.783 12.388 20.744 1.00 79.94 85 ASP A CA 1
ATOM 647 C C . ASP A 1 85 ? -15.487 11.797 21.333 1.00 79.94 85 ASP A C 1
ATOM 649 O O . ASP A 1 85 ? -14.451 12.469 21.375 1.00 79.94 85 ASP A O 1
ATOM 653 N N . GLN A 1 86 ? -15.506 10.542 21.796 1.00 83.50 86 GLN A N 1
ATOM 654 C CA . GLN A 1 86 ? -14.322 9.895 22.360 1.00 83.50 86 GLN A CA 1
ATOM 655 C C . GLN A 1 86 ? -13.439 9.312 21.261 1.00 83.50 86 GLN A C 1
ATOM 657 O O . GLN A 1 86 ? -13.911 8.670 20.321 1.00 83.50 86 GLN A O 1
ATOM 662 N N . ARG A 1 87 ? -12.121 9.494 21.400 1.00 82.81 87 ARG A N 1
ATOM 663 C CA . ARG A 1 87 ? -11.133 8.995 20.441 1.00 82.81 87 ARG A CA 1
ATOM 664 C C . ARG A 1 87 ? -9.891 8.468 21.143 1.00 82.81 87 ARG A C 1
ATOM 666 O O . ARG A 1 87 ? -9.299 9.149 21.977 1.00 82.81 87 ARG A O 1
ATOM 673 N N . THR A 1 88 ? -9.434 7.296 20.719 1.00 84.56 88 THR A N 1
ATOM 674 C CA . THR A 1 88 ? -8.184 6.692 21.188 1.00 84.56 88 THR A CA 1
ATOM 675 C C . THR A 1 88 ? -7.328 6.301 19.996 1.00 84.56 88 THR A C 1
ATOM 677 O O . THR A 1 88 ? -7.810 5.695 19.041 1.00 84.56 88 THR A O 1
ATOM 680 N N . CYS A 1 89 ? -6.049 6.663 20.037 1.00 83.69 89 CYS A N 1
ATOM 681 C CA . CYS A 1 89 ? -5.084 6.367 18.984 1.00 83.69 89 CYS A CA 1
ATOM 682 C C . CYS A 1 89 ? -3.932 5.537 19.542 1.00 83.69 89 CYS A C 1
ATOM 684 O O . CYS A 1 89 ? -3.469 5.783 20.654 1.00 83.69 89 CYS A O 1
ATOM 686 N N . ALA A 1 90 ? -3.448 4.585 18.750 1.00 82.25 90 ALA A N 1
ATOM 687 C CA . ALA A 1 90 ? -2.305 3.758 19.097 1.00 82.25 90 ALA A CA 1
ATOM 688 C C . ALA A 1 90 ? -1.338 3.662 17.915 1.00 82.25 90 ALA A C 1
ATOM 690 O O . ALA A 1 90 ? -1.726 3.354 16.785 1.00 82.25 90 ALA A O 1
ATOM 691 N N . TYR A 1 91 ? -0.056 3.885 18.195 1.00 80.19 91 TYR A N 1
ATOM 692 C CA . TYR A 1 91 ? 1.035 3.709 17.240 1.00 80.19 91 TYR A CA 1
ATOM 693 C C . TYR A 1 91 ? 1.450 2.237 17.190 1.00 80.19 91 TYR A C 1
ATOM 695 O O . TYR A 1 91 ? 2.485 1.837 17.716 1.00 80.19 91 TYR A O 1
ATOM 703 N N . THR A 1 92 ? 0.586 1.402 16.615 1.00 77.25 92 THR A N 1
ATOM 704 C CA . THR A 1 92 ? 0.819 -0.037 16.469 1.00 77.25 92 THR A CA 1
ATOM 705 C C . THR A 1 92 ? 0.372 -0.535 15.101 1.00 77.25 92 THR A C 1
ATOM 707 O O . THR A 1 92 ? -0.687 -0.171 14.597 1.00 77.25 92 THR A O 1
ATOM 710 N N . MET A 1 93 ? 1.164 -1.430 14.513 1.00 72.81 93 MET A N 1
A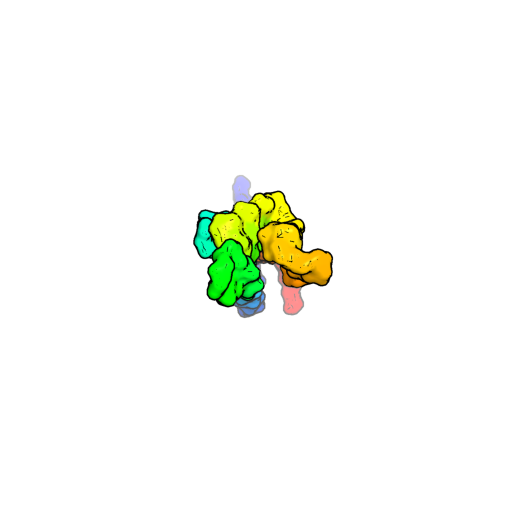TOM 711 C CA . MET A 1 93 ? 0.811 -2.119 13.266 1.00 72.81 93 MET A CA 1
ATOM 712 C C . MET A 1 93 ? -0.272 -3.190 13.463 1.00 72.81 93 MET A C 1
ATOM 714 O O . MET A 1 93 ? -0.806 -3.713 12.487 1.00 72.81 93 MET A O 1
ATOM 718 N N . ASN A 1 94 ? -0.580 -3.534 14.714 1.00 76.69 94 ASN A N 1
ATOM 719 C CA . ASN A 1 94 ? -1.595 -4.513 15.087 1.00 76.69 94 ASN A CA 1
ATOM 720 C C . ASN A 1 94 ? -2.682 -3.813 15.908 1.00 76.69 94 ASN A C 1
ATOM 722 O O . ASN A 1 94 ? -2.904 -4.163 17.066 1.00 76.69 94 ASN A O 1
ATOM 726 N N . LEU A 1 95 ? -3.300 -2.766 15.348 1.00 75.25 95 LEU A N 1
ATOM 727 C CA . LEU A 1 95 ? -4.415 -2.110 16.023 1.00 75.25 95 LEU A CA 1
ATOM 728 C C . LEU A 1 95 ? -5.553 -3.125 16.168 1.00 75.25 95 LEU A C 1
ATOM 730 O O . LEU A 1 95 ? -6.156 -3.532 15.179 1.00 75.25 95 LEU A O 1
ATOM 734 N N . GLN A 1 96 ? -5.832 -3.514 17.406 1.00 76.62 96 GLN A N 1
ATOM 735 C CA . GLN A 1 96 ? -7.011 -4.281 17.771 1.00 76.62 96 GLN A CA 1
ATOM 736 C C . GLN A 1 96 ? -7.926 -3.361 18.574 1.00 76.62 96 GLN A C 1
ATOM 738 O O . GLN A 1 96 ? -7.582 -2.998 19.700 1.00 76.62 96 GLN A O 1
ATOM 743 N N . PRO A 1 97 ? -9.050 -2.922 17.989 1.00 72.94 97 PRO A N 1
ATOM 744 C CA . PRO A 1 97 ? -10.041 -2.163 18.730 1.00 72.94 97 PRO A CA 1
ATOM 745 C C . PRO A 1 97 ? -10.586 -2.966 19.911 1.00 72.94 97 PRO A C 1
ATOM 747 O O . PRO A 1 97 ? -10.959 -4.123 19.738 1.00 72.94 97 PRO A O 1
ATOM 750 N N . SER A 1 98 ? -10.630 -2.380 21.104 1.00 74.25 98 SER A N 1
ATOM 751 C CA . SER A 1 98 ? -11.174 -3.072 22.270 1.00 74.25 98 SER A CA 1
ATOM 752 C C . SER A 1 98 ? -12.703 -3.019 22.250 1.00 74.25 98 SER A C 1
ATOM 754 O O . SER A 1 98 ? -13.298 -1.977 21.966 1.00 74.25 98 SER A O 1
ATOM 756 N N . ALA A 1 99 ? -13.356 -4.146 22.540 1.00 76.25 99 ALA A N 1
ATOM 757 C CA . ALA A 1 99 ? -14.816 -4.203 22.629 1.00 76.25 99 ALA A CA 1
ATOM 758 C C . ALA A 1 99 ? -15.339 -3.298 23.757 1.00 76.25 99 ALA A C 1
ATOM 760 O O . ALA A 1 99 ? -16.405 -2.695 23.623 1.00 76.25 99 ALA A O 1
ATOM 761 N N . GLU A 1 100 ? -14.548 -3.134 24.823 1.00 74.88 100 GLU A N 1
ATOM 762 C CA . GLU A 1 100 ? -14.857 -2.268 25.958 1.00 74.88 100 GLU A CA 1
ATOM 763 C C . GLU A 1 100 ? -14.948 -0.792 25.557 1.00 74.88 100 GL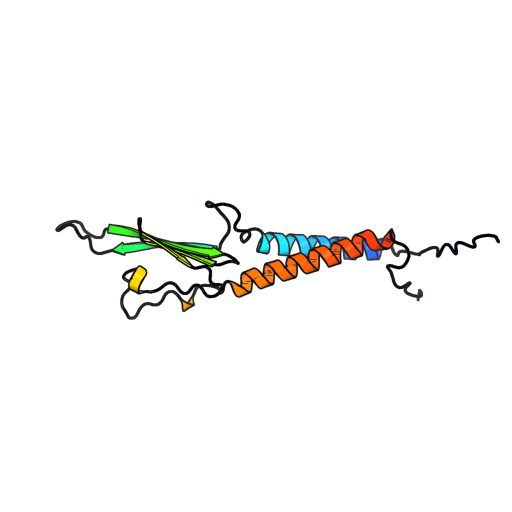U A C 1
ATOM 765 O O . GLU A 1 100 ? -15.822 -0.087 26.052 1.00 74.88 100 GLU A O 1
ATOM 770 N N . PHE A 1 101 ? -14.088 -0.323 24.641 1.00 77.81 101 PHE A N 1
ATOM 771 C CA . PHE A 1 101 ? -14.104 1.073 24.184 1.00 77.81 101 PHE A CA 1
ATOM 772 C C . PHE A 1 101 ? -15.366 1.411 23.375 1.00 77.81 101 PHE A C 1
ATOM 774 O O . PHE A 1 101 ? -15.789 2.561 23.336 1.00 77.81 101 PHE A O 1
ATOM 781 N N . TRP A 1 102 ? -15.994 0.415 22.750 1.00 75.31 102 TRP A N 1
ATOM 782 C CA . TRP A 1 102 ? -17.237 0.588 21.993 1.00 75.31 102 TRP A CA 1
ATOM 783 C C . TRP A 1 102 ? -18.487 0.145 22.733 1.00 75.31 102 TRP A C 1
ATOM 785 O O . TRP A 1 102 ? -19.556 0.101 22.127 1.00 75.31 102 TRP A O 1
ATOM 795 N N . HIS A 1 103 ? -18.358 -0.200 24.016 1.00 76.94 103 HIS A N 1
ATOM 796 C CA . HIS A 1 103 ? -19.459 -0.735 24.814 1.00 76.94 103 HIS A CA 1
ATOM 797 C C . HIS A 1 103 ? -20.163 -1.922 24.136 1.00 76.94 103 HIS A C 1
ATOM 799 O O . HIS A 1 103 ? -21.370 -2.117 24.292 1.00 76.94 103 HIS A O 1
ATOM 805 N N . LEU A 1 104 ? -19.414 -2.719 23.367 1.00 72.19 104 LEU A N 1
ATOM 806 C CA . LEU A 1 104 ? -19.970 -3.891 22.710 1.00 72.19 104 LEU A CA 1
ATOM 807 C C . LEU A 1 104 ? -20.263 -4.981 23.747 1.00 72.19 104 LEU A C 1
ATOM 809 O O . LEU A 1 104 ? -19.547 -5.096 24.748 1.00 72.19 104 LEU A O 1
ATOM 813 N N . PRO A 1 105 ? -21.286 -5.820 23.510 1.00 74.06 105 PRO A N 1
ATOM 814 C CA . PRO A 1 105 ? -21.505 -7.015 24.310 1.00 74.06 105 PRO A CA 1
ATOM 815 C C . PRO A 1 105 ? -20.227 -7.858 24.384 1.00 74.06 105 PRO A C 1
ATOM 817 O O . PRO A 1 105 ? -19.507 -7.987 23.396 1.00 74.06 105 PRO A O 1
ATOM 820 N N . SER A 1 106 ? -19.965 -8.489 25.529 1.00 70.88 106 SER A N 1
ATOM 821 C CA . SER A 1 106 ? -18.736 -9.259 25.791 1.00 70.88 106 SER A CA 1
ATOM 822 C C . SER A 1 106 ? -18.502 -10.452 24.847 1.00 70.88 106 SER A C 1
ATOM 824 O O . SER A 1 106 ? -17.427 -11.046 24.859 1.00 70.88 106 SER A O 1
ATOM 826 N N . ASN A 1 107 ? -19.484 -10.802 24.013 1.00 72.19 107 ASN A N 1
ATOM 827 C CA . ASN A 1 107 ? -19.399 -11.834 22.980 1.00 72.19 107 ASN A CA 1
ATOM 828 C C . ASN A 1 107 ? -19.212 -11.286 21.551 1.00 72.19 107 ASN A C 1
ATOM 830 O O . ASN A 1 107 ? -19.099 -12.082 20.618 1.00 72.19 107 ASN A O 1
ATOM 834 N N . GLN A 1 108 ? -19.189 -9.966 21.352 1.00 66.94 108 GLN A N 1
ATOM 835 C CA . GLN A 1 108 ? -18.951 -9.355 20.049 1.00 66.94 108 GLN A CA 1
ATOM 836 C C . GLN A 1 108 ? -17.519 -8.853 19.954 1.00 66.94 108 GLN A C 1
ATOM 838 O O . GLN A 1 108 ? -17.036 -8.104 20.799 1.00 66.94 108 GLN A O 1
ATOM 843 N N . ASN A 1 109 ? -16.836 -9.262 18.889 1.00 67.75 109 ASN A N 1
ATOM 844 C CA . ASN A 1 109 ? -15.475 -8.841 18.641 1.00 67.75 109 ASN A CA 1
ATOM 845 C C . ASN A 1 109 ? -15.327 -8.391 17.191 1.00 67.75 109 ASN A C 1
ATOM 847 O O . ASN A 1 109 ? -15.454 -9.187 16.263 1.00 67.75 109 ASN A O 1
ATOM 851 N N . VAL A 1 110 ? -15.041 -7.107 16.999 1.00 66.38 110 VAL A N 1
ATOM 852 C CA . VAL A 1 110 ? -14.844 -6.536 15.660 1.00 66.38 110 VAL A CA 1
ATOM 853 C C . VAL A 1 110 ? -13.386 -6.673 15.205 1.00 66.38 110 VAL A C 1
ATOM 855 O O . VAL A 1 110 ? -13.098 -6.494 14.026 1.00 66.38 110 VAL A O 1
ATOM 858 N N . THR A 1 111 ? -12.459 -7.039 16.104 1.00 63.47 111 THR A N 1
ATOM 859 C CA . THR A 1 111 ? -11.012 -7.115 15.807 1.00 63.47 111 THR A CA 1
ATOM 860 C C . THR A 1 111 ? -10.658 -8.109 14.706 1.00 63.47 111 THR A C 1
ATOM 862 O O . THR A 1 111 ? -9.718 -7.860 13.956 1.00 63.47 111 THR A O 1
ATOM 865 N N . ASN A 1 112 ? -11.412 -9.202 14.561 1.00 65.50 112 ASN A N 1
ATOM 866 C CA . ASN A 1 112 ? -11.091 -10.271 13.610 1.00 65.50 112 ASN A CA 1
ATOM 867 C C . ASN A 1 112 ? -11.286 -9.872 12.139 1.00 65.50 112 ASN A C 1
ATOM 869 O O . ASN A 1 112 ? -10.776 -10.554 11.253 1.00 65.50 112 ASN A O 1
ATOM 873 N N . HIS A 1 113 ? -12.008 -8.781 11.870 1.00 67.50 113 HIS A 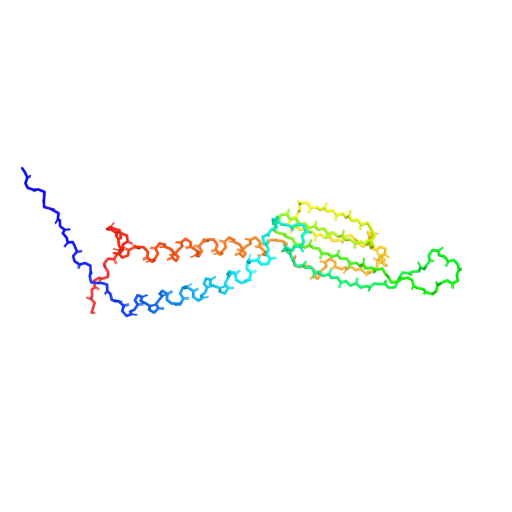N 1
ATOM 874 C CA . HIS A 1 113 ? -12.290 -8.322 10.510 1.00 67.50 113 HIS A CA 1
ATOM 875 C C . HIS A 1 113 ? -11.377 -7.182 10.047 1.00 67.50 113 HIS A C 1
ATOM 877 O O . HIS A 1 113 ? -11.416 -6.824 8.868 1.00 67.50 113 HIS A O 1
ATOM 883 N N . PHE A 1 114 ? -10.539 -6.622 10.929 1.00 66.00 114 PHE A N 1
ATOM 884 C CA . PHE A 1 114 ? -9.659 -5.522 10.545 1.00 66.00 114 PHE A CA 1
ATOM 885 C C . PHE A 1 114 ? -8.350 -6.023 9.935 1.00 66.00 114 PHE A C 1
ATOM 887 O O . PHE A 1 114 ? -7.656 -6.847 10.537 1.00 66.00 114 PHE A O 1
ATOM 894 N N . PRO A 1 115 ? -7.972 -5.517 8.746 1.00 64.31 115 PRO A N 1
ATOM 895 C CA . PRO A 1 115 ? -6.695 -5.856 8.146 1.00 64.31 115 PRO A CA 1
ATOM 896 C C . PRO A 1 115 ? -5.555 -5.344 9.029 1.00 64.31 115 PRO A C 1
ATOM 898 O O . PRO A 1 115 ? -5.586 -4.222 9.535 1.00 64.31 115 PRO A O 1
ATOM 901 N N . SER A 1 116 ? -4.517 -6.165 9.197 1.00 67.62 116 SER A N 1
ATOM 902 C CA . SER A 1 116 ? -3.325 -5.742 9.935 1.00 67.62 116 SER A CA 1
ATOM 903 C C . SER A 1 116 ? -2.598 -4.613 9.194 1.00 67.62 116 SER A C 1
ATOM 905 O O . SER A 1 116 ? -2.436 -4.664 7.970 1.00 67.62 116 SER A O 1
ATOM 907 N N . GLY A 1 117 ? -2.062 -3.640 9.934 1.00 67.19 117 GLY A N 1
ATOM 908 C CA . GLY A 1 117 ? -1.233 -2.565 9.374 1.00 67.19 117 GLY A CA 1
ATOM 909 C C . GLY A 1 117 ? 0.040 -3.076 8.684 1.00 67.19 117 GLY A C 1
ATOM 910 O O . GLY A 1 117 ? 0.601 -2.394 7.828 1.00 67.19 117 GLY A O 1
ATOM 911 N N . LYS A 1 118 ? 0.461 -4.318 8.970 1.00 72.62 118 LYS A N 1
ATOM 912 C CA . LYS A 1 118 ? 1.580 -4.990 8.288 1.00 72.62 118 LYS A CA 1
ATOM 913 C C . LYS A 1 118 ? 1.356 -5.141 6.782 1.00 72.62 118 LYS A C 1
ATOM 915 O O . LYS A 1 118 ? 2.308 -5.005 6.017 1.00 72.62 118 LYS A O 1
ATOM 920 N N . LEU A 1 119 ? 0.116 -5.395 6.353 1.00 72.31 119 LEU A N 1
ATOM 921 C CA . LEU A 1 119 ? -0.214 -5.518 4.931 1.00 72.31 119 LEU A CA 1
ATOM 922 C C . LEU A 1 119 ? 0.010 -4.185 4.208 1.00 72.31 119 LEU A C 1
ATOM 924 O O . LEU A 1 119 ? 0.640 -4.147 3.157 1.00 72.31 119 LEU A O 1
ATOM 928 N N . MET A 1 120 ? -0.405 -3.081 4.830 1.00 71.75 120 MET A N 1
ATOM 929 C CA . MET A 1 120 ? -0.200 -1.741 4.284 1.00 71.75 120 MET A CA 1
ATOM 930 C C . MET A 1 120 ? 1.283 -1.381 4.161 1.00 71.75 120 MET A C 1
ATOM 932 O O . MET A 1 120 ? 1.706 -0.846 3.138 1.00 71.75 120 MET A O 1
ATOM 936 N N . ILE A 1 121 ? 2.097 -1.718 5.163 1.00 75.69 121 ILE A N 1
ATOM 937 C CA . ILE A 1 121 ? 3.550 -1.501 5.096 1.00 75.69 121 ILE A CA 1
ATOM 938 C C . ILE A 1 121 ? 4.178 -2.325 3.976 1.00 75.69 121 ILE A C 1
ATOM 940 O O . ILE A 1 121 ? 5.021 -1.809 3.242 1.00 75.69 121 ILE A O 1
ATOM 944 N N . SER A 1 122 ? 3.758 -3.584 3.821 1.00 77.62 122 SER A N 1
ATOM 945 C CA . SER A 1 122 ? 4.233 -4.430 2.730 1.00 77.62 122 SER A CA 1
ATOM 946 C C . SER A 1 122 ? 3.930 -3.795 1.372 1.00 77.62 122 SER A C 1
ATOM 948 O O . SER A 1 122 ? 4.855 -3.666 0.574 1.00 77.62 122 SER A O 1
ATOM 950 N N . CYS A 1 123 ? 2.708 -3.293 1.153 1.00 76.88 123 CYS A N 1
ATOM 951 C CA . CYS A 1 123 ? 2.331 -2.586 -0.077 1.00 76.88 123 CYS A CA 1
ATOM 952 C C . CYS A 1 123 ? 3.196 -1.340 -0.342 1.00 76.88 123 CYS A C 1
ATOM 954 O O . CYS A 1 123 ? 3.638 -1.110 -1.472 1.00 76.88 123 CYS A O 1
ATOM 956 N N . HIS A 1 124 ? 3.496 -0.547 0.690 1.00 76.69 124 HIS A N 1
ATOM 957 C CA . HIS A 1 124 ? 4.380 0.612 0.544 1.00 76.69 124 HIS A CA 1
ATOM 958 C C . HIS A 1 124 ? 5.809 0.215 0.179 1.00 76.69 124 HIS A C 1
ATOM 960 O O . HIS A 1 124 ? 6.408 0.817 -0.715 1.00 76.69 124 HIS A O 1
ATOM 966 N N . PHE A 1 125 ? 6.350 -0.805 0.844 1.00 83.19 125 PHE A N 1
ATOM 967 C CA . PHE A 1 125 ? 7.701 -1.283 0.581 1.00 83.19 125 PHE A CA 1
ATOM 968 C C . PHE A 1 125 ? 7.823 -1.857 -0.833 1.00 83.19 125 PHE A C 1
ATOM 970 O O . PHE A 1 125 ? 8.749 -1.501 -1.562 1.00 83.19 125 PHE A O 1
ATOM 977 N N . THR A 1 126 ? 6.861 -2.677 -1.266 1.00 83.88 126 THR A N 1
ATOM 978 C CA . THR A 1 126 ? 6.845 -3.221 -2.631 1.00 83.88 126 THR A CA 1
ATOM 979 C C . THR A 1 126 ? 6.735 -2.114 -3.672 1.00 83.88 126 THR A C 1
ATOM 981 O O . THR A 1 126 ? 7.453 -2.147 -4.670 1.00 83.88 126 THR A O 1
ATOM 984 N N . THR A 1 127 ? 5.912 -1.094 -3.419 1.00 84.50 127 THR A N 1
ATOM 985 C CA . THR A 1 127 ? 5.773 0.061 -4.318 1.00 84.50 127 THR A CA 1
ATOM 986 C C . THR A 1 127 ? 7.071 0.861 -4.415 1.00 84.50 127 THR A C 1
ATOM 988 O O . THR A 1 127 ? 7.476 1.234 -5.515 1.00 84.50 127 THR A O 1
ATOM 991 N N . ALA A 1 128 ? 7.771 1.077 -3.297 1.00 84.38 128 ALA A N 1
ATOM 992 C CA . ALA A 1 128 ? 9.061 1.765 -3.287 1.00 84.38 128 ALA A CA 1
ATOM 993 C C . ALA A 1 128 ? 10.143 0.981 -4.051 1.00 84.38 128 ALA A C 1
ATOM 995 O O . ALA A 1 128 ? 10.839 1.545 -4.897 1.00 84.38 128 ALA A O 1
ATOM 996 N N . VAL A 1 129 ? 10.251 -0.331 -3.812 1.00 89.31 129 VAL A N 1
ATOM 997 C CA . VAL A 1 129 ? 11.197 -1.205 -4.527 1.00 89.31 129 VAL A CA 1
ATOM 998 C C . VAL A 1 129 ? 10.895 -1.224 -6.024 1.00 89.31 129 VAL A C 1
ATOM 1000 O O . VAL A 1 129 ? 11.809 -1.114 -6.843 1.00 89.31 129 VAL A O 1
ATOM 1003 N N . GLN A 1 130 ? 9.621 -1.298 -6.403 1.00 88.25 130 GLN A N 1
ATOM 1004 C CA . GLN A 1 130 ? 9.224 -1.257 -7.805 1.00 88.25 130 GLN A CA 1
ATOM 1005 C C . GLN A 1 130 ? 9.505 0.098 -8.461 1.00 88.25 130 GLN A C 1
ATOM 1007 O O . GLN A 1 130 ? 9.925 0.124 -9.621 1.00 88.25 130 GLN A O 1
ATOM 1012 N N . ALA A 1 131 ? 9.310 1.212 -7.750 1.00 87.69 131 ALA A N 1
ATOM 1013 C CA . ALA A 1 131 ? 9.658 2.542 -8.247 1.00 87.69 131 ALA A CA 1
ATOM 1014 C C . ALA A 1 131 ? 11.153 2.627 -8.581 1.00 87.69 131 ALA A C 1
ATOM 1016 O O . ALA A 1 131 ? 11.526 3.082 -9.667 1.00 87.69 131 ALA A O 1
ATOM 1017 N N . LEU A 1 132 ? 12.004 2.128 -7.677 1.00 88.50 132 LEU A N 1
ATOM 1018 C CA . LEU A 1 132 ? 13.451 2.067 -7.876 1.00 88.50 132 LEU A CA 1
ATOM 1019 C C . LEU A 1 132 ? 13.803 1.178 -9.070 1.00 88.50 132 LEU A C 1
ATOM 1021 O O . LEU A 1 132 ? 14.505 1.631 -9.970 1.00 88.50 132 LEU A O 1
ATOM 1025 N N . ALA A 1 133 ? 13.256 -0.038 -9.136 1.00 87.38 133 ALA A N 1
ATOM 1026 C CA . ALA A 1 133 ? 13.511 -0.968 -10.236 1.00 87.38 133 ALA A CA 1
ATOM 1027 C C . ALA A 1 133 ? 13.086 -0.396 -11.599 1.00 87.38 133 ALA A C 1
ATOM 1029 O O . ALA A 1 133 ? 13.842 -0.467 -12.569 1.00 87.38 133 ALA A O 1
ATOM 1030 N N . THR A 1 134 ? 11.906 0.226 -11.665 1.00 86.94 134 THR A N 1
ATOM 1031 C CA . THR A 1 134 ? 11.387 0.854 -12.888 1.00 86.94 134 THR A CA 1
ATOM 1032 C C . THR A 1 134 ? 12.271 2.025 -13.305 1.00 86.94 134 THR A C 1
ATOM 1034 O O . THR A 1 134 ? 12.647 2.128 -14.470 1.00 86.94 134 THR A O 1
ATOM 1037 N N . THR A 1 135 ? 12.681 2.868 -12.356 1.00 86.44 135 THR A N 1
ATOM 1038 C CA . THR A 1 135 ? 13.581 4.002 -12.617 1.00 86.44 135 THR A CA 1
ATOM 1039 C C . THR A 1 135 ? 14.947 3.529 -13.114 1.00 86.44 135 THR A C 1
ATOM 1041 O O . THR A 1 135 ? 15.447 4.028 -14.122 1.00 86.44 135 THR A O 1
ATOM 1044 N N . SER A 1 136 ? 15.538 2.520 -12.466 1.00 85.94 136 SER A N 1
ATOM 1045 C CA . SER A 1 136 ? 16.801 1.915 -12.899 1.00 85.94 136 SER A CA 1
ATOM 1046 C C . SER A 1 136 ? 16.697 1.314 -14.302 1.00 85.94 136 SER A C 1
ATOM 1048 O O . SER A 1 136 ? 17.595 1.523 -15.120 1.00 85.94 136 SER A O 1
ATOM 1050 N N . TYR A 1 137 ? 15.591 0.629 -14.610 1.00 85.44 137 TYR A N 1
ATOM 1051 C CA . TYR A 1 137 ? 15.334 0.083 -15.942 1.00 85.44 137 TYR A CA 1
ATOM 1052 C C . TYR A 1 137 ? 15.212 1.188 -16.996 1.00 85.44 137 TYR A C 1
ATOM 1054 O O . TYR A 1 137 ? 15.825 1.078 -18.056 1.00 85.44 137 TYR A O 1
ATOM 1062 N N . LEU A 1 138 ? 14.483 2.269 -16.685 1.00 85.44 138 LEU A N 1
ATOM 1063 C CA . LEU A 1 138 ? 14.254 3.394 -17.595 1.00 85.44 138 LEU A CA 1
ATOM 1064 C C . LEU A 1 138 ? 15.528 4.193 -17.908 1.00 85.44 138 LEU A C 1
ATOM 1066 O O . LEU A 1 138 ? 15.707 4.675 -19.028 1.00 85.44 138 LEU A O 1
ATOM 1070 N N . ILE A 1 139 ? 16.415 4.338 -16.923 1.00 84.50 139 ILE A N 1
ATOM 1071 C CA . ILE A 1 139 ? 17.646 5.131 -17.046 1.00 84.50 139 ILE A CA 1
ATOM 1072 C C . ILE A 1 139 ? 18.803 4.306 -17.621 1.00 84.50 139 ILE A C 1
ATOM 1074 O O . ILE A 1 139 ? 19.694 4.855 -18.273 1.00 84.50 139 ILE A O 1
ATOM 1078 N N . GLY A 1 140 ? 18.830 2.990 -17.407 1.00 81.19 140 GLY A N 1
ATOM 1079 C CA . GLY A 1 140 ? 20.000 2.189 -17.756 1.00 81.19 140 GLY A CA 1
ATOM 1080 C C . GLY A 1 140 ? 20.363 2.117 -19.258 1.00 81.19 140 GLY A C 1
ATOM 1081 O O . GLY A 1 140 ? 21.533 1.865 -19.552 1.00 81.19 140 GLY A O 1
ATOM 1082 N N . PRO A 1 141 ? 19.484 2.375 -20.253 1.00 78.44 141 PRO A N 1
ATOM 1083 C CA . PRO A 1 141 ? 19.915 2.619 -21.634 1.00 78.44 141 PRO A CA 1
ATOM 1084 C C . PRO A 1 141 ? 20.891 3.787 -21.788 1.00 78.44 141 PRO A C 1
ATOM 1086 O O . PRO A 1 141 ? 21.767 3.714 -22.644 1.00 78.44 141 PRO A O 1
ATOM 1089 N N . PHE A 1 142 ? 20.776 4.803 -20.932 1.00 79.19 142 PHE A N 1
ATOM 1090 C CA . PHE A 1 142 ? 21.520 6.062 -21.000 1.00 79.19 142 PHE A CA 1
ATOM 1091 C C . PHE A 1 142 ? 22.744 6.103 -20.070 1.00 79.19 142 PHE A C 1
ATOM 1093 O O . PHE A 1 142 ? 23.556 7.021 -20.160 1.00 79.19 142 PHE A O 1
ATOM 1100 N N . LYS A 1 143 ? 22.898 5.114 -19.177 1.00 75.19 143 LYS A N 1
ATOM 1101 C CA . LYS A 1 143 ? 24.064 4.956 -18.293 1.00 75.19 143 LYS A CA 1
ATOM 1102 C C . LYS A 1 143 ? 24.990 3.850 -18.831 1.00 75.19 143 LYS A C 1
ATOM 1104 O O . LYS A 1 143 ? 24.577 2.687 -18.875 1.00 75.19 143 LYS A O 1
ATOM 1109 N N . PRO A 1 144 ? 26.242 4.167 -19.209 1.00 65.31 144 PRO A N 1
ATOM 1110 C CA . PRO A 1 144 ? 27.241 3.154 -19.548 1.00 65.31 144 PRO A CA 1
ATOM 1111 C C . PRO A 1 144 ? 27.439 2.171 -18.379 1.00 65.31 144 PRO A C 1
ATOM 1113 O O . PRO A 1 144 ? 27.481 2.591 -17.226 1.00 65.31 144 PRO A O 1
ATOM 1116 N N . GLY A 1 145 ? 27.533 0.867 -18.664 1.00 63.50 145 GLY A N 1
ATOM 1117 C CA . GLY A 1 145 ? 27.806 -0.178 -17.660 1.00 63.50 145 GLY A CA 1
ATOM 1118 C C . GLY A 1 145 ? 26.596 -0.773 -16.920 1.00 63.50 145 GLY A C 1
ATOM 1119 O O . GLY A 1 145 ? 26.766 -1.747 -16.198 1.00 63.50 145 GLY A O 1
ATOM 1120 N N . PHE A 1 146 ? 25.373 -0.260 -17.117 1.00 61.41 146 PHE A N 1
ATOM 1121 C CA . PHE A 1 146 ? 24.177 -0.696 -16.364 1.00 61.41 146 PHE A CA 1
ATOM 1122 C C . PHE A 1 146 ? 23.313 -1.786 -17.029 1.00 61.41 146 PHE A C 1
ATOM 1124 O O . PHE A 1 146 ? 22.287 -2.173 -16.479 1.00 61.41 146 PHE A O 1
ATOM 1131 N N . PHE A 1 147 ? 23.690 -2.294 -18.204 1.00 58.03 147 PHE A N 1
ATOM 1132 C CA . PHE A 1 147 ? 22.980 -3.399 -18.861 1.00 58.03 147 PHE A CA 1
ATOM 1133 C C . PHE A 1 147 ? 23.965 -4.473 -19.300 1.00 58.03 147 PHE A C 1
ATOM 1135 O O . PHE A 1 147 ? 24.937 -4.175 -19.996 1.00 58.03 147 PHE A O 1
ATOM 1142 N N . LEU A 1 148 ? 23.649 -5.724 -18.967 1.00 50.41 148 LEU A N 1
ATOM 1143 C CA . LEU A 1 148 ? 24.243 -6.883 -19.616 1.00 50.41 148 LEU A CA 1
ATOM 1144 C C . LEU A 1 148 ? 23.844 -6.854 -21.093 1.00 50.41 148 LEU A C 1
ATOM 1146 O O . LEU A 1 148 ? 22.661 -6.829 -21.440 1.00 50.41 148 LEU A O 1
ATOM 1150 N N . VAL A 1 149 ? 24.851 -6.805 -21.961 1.00 47.94 149 VAL A N 1
ATOM 1151 C CA . VAL A 1 149 ? 24.684 -6.994 -23.398 1.00 47.94 149 VAL A CA 1
ATOM 1152 C C . VAL A 1 149 ? 24.226 -8.435 -23.579 1.00 47.94 149 VAL A C 1
ATOM 1154 O O . VAL A 1 149 ? 25.016 -9.363 -23.438 1.00 47.94 149 VAL A O 1
ATOM 1157 N N . GLY A 1 150 ? 22.935 -8.636 -23.840 1.00 47.94 150 GLY A N 1
ATOM 1158 C CA . GLY A 1 150 ? 22.474 -9.911 -24.367 1.00 47.94 150 GLY A CA 1
ATOM 1159 C C . GLY A 1 150 ? 23.160 -10.118 -25.710 1.00 47.94 150 GLY A C 1
ATOM 1160 O O . GLY A 1 150 ? 22.913 -9.349 -26.641 1.00 47.94 150 GLY A O 1
ATOM 1161 N N . ALA A 1 151 ? 24.059 -11.099 -25.792 1.00 42.50 151 ALA A N 1
ATOM 1162 C CA . ALA A 1 151 ? 24.561 -11.579 -27.068 1.00 42.50 151 ALA A CA 1
ATOM 1163 C C . ALA A 1 151 ? 23.339 -11.997 -27.895 1.00 42.50 151 ALA A C 1
ATOM 1165 O O . ALA A 1 151 ? 22.527 -12.805 -27.442 1.00 42.50 151 ALA A O 1
ATOM 1166 N N . GLY A 1 152 ? 23.149 -11.346 -29.041 1.00 42.53 152 GLY A N 1
ATOM 1167 C CA . GLY A 1 152 ? 22.045 -11.659 -29.936 1.00 42.53 152 GLY A CA 1
ATOM 1168 C C . GLY A 1 152 ? 22.119 -13.123 -30.360 1.00 42.53 152 GLY A C 1
ATOM 1169 O O . GLY A 1 152 ? 23.180 -13.579 -30.778 1.00 42.53 152 GLY A O 1
ATOM 1170 N N . PHE A 1 153 ? 20.994 -13.822 -30.233 1.00 37.88 153 PHE A N 1
ATOM 1171 C CA . PHE A 1 153 ? 20.644 -14.915 -31.132 1.00 37.88 153 PHE A CA 1
ATOM 1172 C C . PHE A 1 153 ? 19.864 -14.319 -32.302 1.00 37.88 153 PHE A C 1
ATOM 1174 O O . PHE A 1 153 ? 19.026 -13.419 -32.035 1.00 37.88 153 PHE A O 1
#